Protein AF-A0A5D2LAB8-F1 (afdb_monomer_lite)

Structure (mmCIF, N/CA/C/O backbone):
data_AF-A0A5D2LAB8-F1
#
_entry.id   AF-A0A5D2LAB8-F1
#
loop_
_atom_site.group_PDB
_atom_site.id
_atom_site.type_symbol
_atom_site.label_atom_id
_atom_site.label_alt_id
_atom_site.label_comp_id
_atom_site.label_asym_id
_atom_site.label_entity_id
_atom_site.label_seq_id
_atom_site.pdbx_PDB_ins_code
_atom_site.Cartn_x
_atom_site.Cartn_y
_atom_site.Cartn_z
_atom_site.occupancy
_atom_site.B_iso_or_equiv
_atom_site.auth_seq_id
_atom_site.auth_comp_id
_atom_site.auth_asym_id
_atom_site.auth_atom_id
_atom_site.pdbx_PDB_model_num
ATOM 1 N N . MET A 1 1 ? 15.739 25.677 -8.382 1.00 41.25 1 MET A N 1
ATOM 2 C CA . MET A 1 1 ? 15.255 24.383 -7.854 1.00 41.25 1 MET A CA 1
ATOM 3 C C . MET A 1 1 ? 13.748 24.352 -8.045 1.00 41.25 1 MET A C 1
ATOM 5 O O . MET A 1 1 ? 13.070 25.169 -7.444 1.00 41.25 1 MET A O 1
ATOM 9 N N . PHE A 1 2 ? 13.244 23.524 -8.961 1.00 44.94 2 PHE A N 1
ATOM 10 C CA . PHE A 1 2 ? 11.820 23.467 -9.302 1.00 44.94 2 PHE A CA 1
ATOM 11 C C . PHE A 1 2 ? 11.230 22.219 -8.636 1.00 44.94 2 PHE A C 1
ATOM 13 O O . PHE A 1 2 ? 11.460 21.104 -9.096 1.00 44.94 2 PHE A O 1
ATOM 20 N N . LEU A 1 3 ? 10.556 22.397 -7.501 1.00 56.91 3 LEU A N 1
ATOM 21 C CA . LEU A 1 3 ? 9.780 21.334 -6.864 1.00 56.91 3 LEU A CA 1
ATOM 22 C C . LEU A 1 3 ? 8.430 21.256 -7.598 1.00 56.91 3 LEU A C 1
ATOM 24 O O . LEU A 1 3 ? 7.730 22.272 -7.639 1.00 56.91 3 LEU A O 1
ATOM 28 N N . PRO A 1 4 ? 8.023 20.118 -8.192 1.00 59.12 4 PRO A N 1
ATOM 29 C CA . PRO A 1 4 ? 6.693 20.017 -8.767 1.00 59.12 4 PRO A CA 1
ATOM 30 C C . PRO A 1 4 ? 5.687 19.938 -7.612 1.00 59.12 4 PRO A C 1
ATOM 32 O O . PRO A 1 4 ? 5.534 18.908 -6.963 1.00 59.12 4 PRO A O 1
ATOM 35 N N . HIS A 1 5 ? 5.007 21.052 -7.344 1.00 56.94 5 HIS A N 1
ATOM 36 C CA . HIS A 1 5 ? 4.057 21.248 -6.240 1.00 56.94 5 HIS A CA 1
ATOM 37 C C . HIS A 1 5 ? 2.761 20.424 -6.323 1.00 56.94 5 HIS A C 1
ATOM 39 O O . HIS A 1 5 ? 1.804 20.706 -5.609 1.00 56.94 5 HIS A O 1
ATOM 45 N N . HIS A 1 6 ? 2.690 19.408 -7.176 1.00 55.81 6 HIS A N 1
ATOM 46 C CA . HIS A 1 6 ? 1.468 18.633 -7.338 1.00 55.81 6 HIS A CA 1
ATOM 47 C C . HIS A 1 6 ? 1.782 17.186 -7.707 1.00 55.81 6 HIS A C 1
ATOM 49 O O . HIS A 1 6 ? 1.299 16.652 -8.702 1.00 55.81 6 HIS A O 1
ATOM 55 N N . PHE A 1 7 ? 2.609 16.519 -6.897 1.00 56.72 7 PHE A N 1
ATOM 56 C CA . PHE A 1 7 ? 2.534 15.063 -6.864 1.00 56.72 7 PHE A CA 1
ATOM 57 C C . PHE A 1 7 ? 1.101 14.719 -6.441 1.00 56.72 7 PHE A C 1
ATOM 59 O O . PHE A 1 7 ? 0.637 15.176 -5.397 1.00 56.72 7 PHE A O 1
ATOM 66 N N . HIS A 1 8 ? 0.375 14.009 -7.301 1.00 53.09 8 HIS A N 1
ATOM 67 C CA . HIS A 1 8 ? -1.063 13.734 -7.221 1.00 53.09 8 HIS A CA 1
ATOM 68 C C . HIS A 1 8 ? -1.367 12.725 -6.088 1.00 53.09 8 HIS A C 1
ATOM 70 O O . HIS A 1 8 ? -1.955 11.669 -6.296 1.00 53.09 8 HIS A O 1
ATOM 76 N N . PHE A 1 9 ? -0.911 13.019 -4.868 1.00 54.69 9 PHE A N 1
ATOM 77 C CA . PHE A 1 9 ? -0.995 12.138 -3.706 1.00 54.69 9 PHE A CA 1
ATOM 78 C C . PHE A 1 9 ? -2.451 11.910 -3.288 1.00 54.69 9 PHE A C 1
ATOM 80 O O . PHE A 1 9 ? -2.823 10.807 -2.903 1.00 54.69 9 PHE A O 1
ATOM 87 N N . HIS A 1 10 ? -3.310 12.912 -3.494 1.00 52.00 10 HIS A N 1
ATOM 88 C CA . HIS A 1 10 ? -4.751 12.805 -3.260 1.00 52.00 10 HIS A CA 1
ATOM 89 C C . HIS A 1 10 ? -5.425 11.689 -4.075 1.00 52.00 10 HIS A C 1
ATOM 91 O O . HIS A 1 10 ? -6.387 11.097 -3.595 1.00 52.00 10 HIS A O 1
ATOM 97 N N . HIS A 1 11 ? -4.912 11.359 -5.266 1.00 53.84 11 HIS A N 1
ATOM 98 C CA . HIS A 1 11 ? -5.465 10.283 -6.094 1.00 53.84 11 HIS A CA 1
ATOM 99 C C . HIS A 1 11 ? -5.065 8.881 -5.598 1.00 53.84 11 HIS A C 1
ATOM 101 O O . HIS A 1 11 ? -5.750 7.900 -5.869 1.00 53.84 11 HIS A O 1
ATOM 107 N N . ILE A 1 12 ? -3.963 8.768 -4.850 1.00 56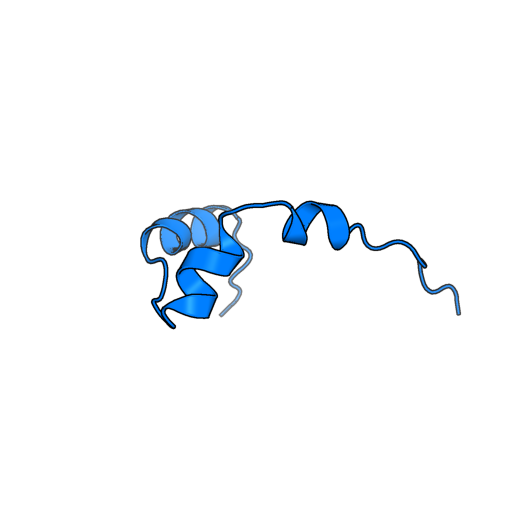.16 12 ILE A N 1
ATOM 108 C CA . ILE A 1 12 ? -3.546 7.510 -4.213 1.00 56.16 12 ILE A CA 1
ATOM 109 C C . ILE A 1 12 ? -4.319 7.324 -2.901 1.00 56.16 12 ILE A C 1
ATOM 111 O O . ILE A 1 12 ? -4.784 6.220 -2.608 1.00 56.16 12 ILE A O 1
ATOM 115 N N . SER A 1 13 ? -4.532 8.414 -2.157 1.00 54.81 13 SER A N 1
ATOM 116 C CA . SER A 1 13 ? -5.293 8.424 -0.902 1.00 54.81 13 SER A CA 1
ATOM 117 C C . SER A 1 13 ? -6.795 8.181 -1.078 1.00 54.81 13 SER A C 1
ATOM 119 O O . SER A 1 13 ? -7.439 7.729 -0.138 1.00 54.81 13 SER A O 1
ATOM 121 N N . SER A 1 14 ? -7.371 8.460 -2.256 1.00 58.91 14 SER A N 1
ATOM 122 C CA . SER A 1 14 ? -8.764 8.102 -2.568 1.00 58.91 14 SER A CA 1
ATOM 123 C C . SER A 1 14 ? -8.943 6.617 -2.900 1.00 58.91 14 SER A C 1
ATOM 125 O O . SER A 1 14 ? -10.076 6.136 -2.969 1.00 58.91 14 SER A O 1
ATOM 127 N N . SER A 1 15 ? -7.849 5.869 -3.095 1.00 62.31 15 SER A N 1
ATOM 128 C CA . SER A 1 15 ? -7.928 4.424 -3.258 1.00 62.31 15 SER A CA 1
ATOM 129 C C . SER A 1 15 ? -8.258 3.783 -1.908 1.00 62.31 15 SER A C 1
ATOM 131 O O . SER A 1 15 ? -7.515 3.892 -0.935 1.00 62.31 15 SER A O 1
ATOM 133 N N . THR A 1 16 ? -9.368 3.052 -1.851 1.00 62.22 16 THR A N 1
ATOM 134 C CA . THR A 1 16 ? -9.768 2.251 -0.681 1.00 62.22 16 THR A CA 1
ATOM 135 C C . THR A 1 16 ? -8.794 1.107 -0.372 1.00 62.22 16 THR A C 1
ATOM 137 O O . THR A 1 16 ? -9.002 0.370 0.588 1.00 62.22 16 THR A O 1
ATOM 140 N N . PHE A 1 17 ? -7.738 0.944 -1.173 1.00 67.44 17 PHE A N 1
ATOM 141 C CA . PHE A 1 17 ? -6.764 -0.135 -1.089 1.00 67.44 17 PHE A CA 1
ATOM 142 C C . PHE A 1 17 ? -5.800 0.034 0.091 1.00 67.44 17 PHE A C 1
ATOM 144 O O . PHE A 1 17 ? -5.636 -0.885 0.884 1.00 67.44 17 PHE A O 1
ATOM 151 N N . PHE A 1 18 ? -5.182 1.208 0.239 1.00 71.38 18 PHE A N 1
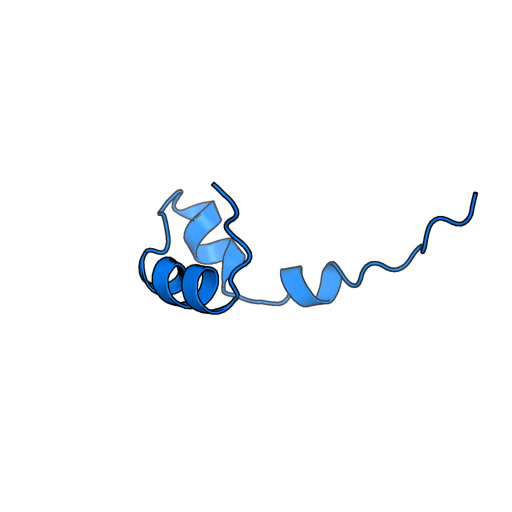ATOM 152 C CA . PHE A 1 18 ? -4.184 1.452 1.288 1.00 71.38 18 PHE A CA 1
ATOM 153 C C . PHE A 1 18 ? -4.742 1.433 2.722 1.00 71.38 18 PHE A C 1
ATOM 155 O O . PHE A 1 18 ? -4.108 0.807 3.575 1.00 71.38 18 PHE A O 1
ATOM 162 N N . PRO A 1 19 ? -5.905 2.056 3.009 1.00 76.69 19 PRO A N 1
ATOM 163 C CA . PRO A 1 19 ? -6.449 2.098 4.365 1.00 76.69 19 PRO A CA 1
ATOM 164 C C . PRO A 1 19 ? -6.667 0.704 4.964 1.00 76.69 19 PRO A C 1
ATOM 166 O O . PRO A 1 19 ? -6.271 0.460 6.094 1.00 76.69 19 PRO A O 1
ATOM 169 N N . GLN A 1 20 ? -7.178 -0.254 4.185 1.00 78.06 20 GLN A N 1
ATOM 170 C CA . GLN A 1 20 ? -7.522 -1.592 4.689 1.00 78.06 20 GLN A CA 1
ATOM 171 C C . GLN A 1 20 ? -6.315 -2.394 5.197 1.00 78.06 20 GLN A C 1
ATOM 173 O O . GLN A 1 20 ? -6.437 -3.132 6.173 1.00 78.06 20 GLN A O 1
ATOM 178 N N . TYR A 1 21 ? -5.161 -2.266 4.541 1.00 80.75 21 TYR A N 1
ATOM 179 C CA . TYR A 1 21 ? -3.933 -2.962 4.940 1.00 80.75 21 TYR A CA 1
ATOM 180 C C . TYR A 1 21 ? -3.168 -2.197 6.017 1.00 8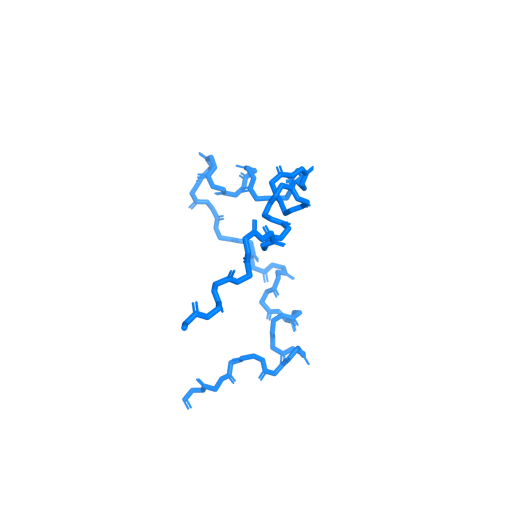0.75 21 TYR A C 1
ATOM 182 O O . TYR A 1 21 ? -2.595 -2.809 6.916 1.00 80.75 21 TYR A O 1
ATOM 190 N N . TRP A 1 22 ? -3.189 -0.864 5.955 1.00 81.94 22 TRP A N 1
ATOM 191 C CA . TRP A 1 22 ? -2.543 -0.013 6.949 1.00 81.94 22 TRP A CA 1
ATOM 192 C C . TRP A 1 22 ? -3.242 -0.086 8.311 1.00 81.94 22 TRP A C 1
ATOM 194 O O . TRP A 1 22 ? -2.577 -0.240 9.330 1.00 81.94 22 TRP A O 1
ATOM 204 N N . GLU A 1 23 ? -4.578 -0.056 8.332 1.00 84.62 23 GLU A N 1
ATOM 205 C CA . GLU A 1 23 ? -5.385 -0.174 9.556 1.00 84.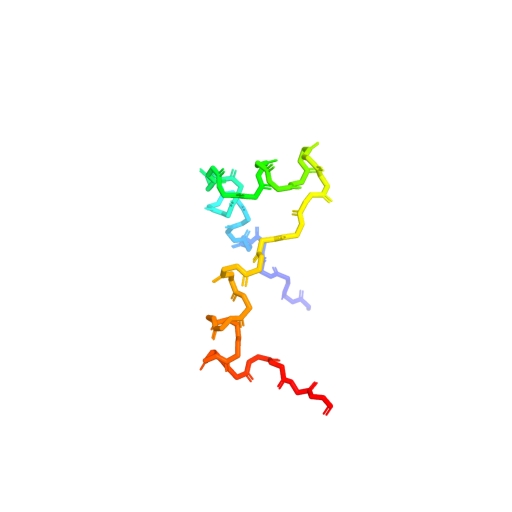62 23 GLU A CA 1
ATOM 206 C C . GLU A 1 23 ? -5.209 -1.530 10.244 1.00 84.62 23 GLU A C 1
ATOM 208 O O . GLU A 1 23 ? -5.204 -1.606 11.470 1.00 84.62 23 GLU A O 1
ATOM 213 N N . LYS A 1 24 ? -5.044 -2.601 9.461 1.00 86.12 24 LYS A N 1
ATOM 214 C CA . LYS A 1 24 ? -4.866 -3.963 9.980 1.00 86.12 24 LYS A CA 1
ATOM 215 C C . LYS A 1 24 ? -3.404 -4.343 10.208 1.00 86.12 24 LYS A C 1
ATOM 217 O O . LYS A 1 24 ? -3.144 -5.410 10.752 1.00 86.12 24 LYS A O 1
ATOM 222 N N . ALA A 1 25 ? -2.458 -3.496 9.789 1.00 83.94 25 ALA A N 1
ATOM 223 C CA . ALA A 1 25 ? -1.032 -3.821 9.704 1.00 83.94 25 ALA A CA 1
ATOM 224 C C . ALA A 1 25 ? -0.759 -5.163 8.985 1.00 83.94 25 ALA A C 1
ATOM 226 O O . ALA A 1 25 ? 0.195 -5.878 9.294 1.00 83.94 25 ALA A O 1
ATOM 227 N N . GLU A 1 26 ? -1.606 -5.514 8.016 1.00 88.81 26 GLU A N 1
ATOM 228 C CA . GLU A 1 26 ? -1.542 -6.773 7.277 1.00 88.81 26 GLU A CA 1
ATOM 229 C C . GLU A 1 26 ? -0.893 -6.551 5.916 1.00 88.81 26 GLU A C 1
ATOM 231 O O . GLU A 1 26 ? -1.257 -5.639 5.172 1.00 88.81 26 GLU A O 1
ATOM 236 N N . PHE A 1 27 ? 0.058 -7.410 5.553 1.00 86.25 27 PHE A N 1
ATOM 237 C CA . PHE A 1 27 ? 0.747 -7.277 4.277 1.00 86.25 27 PHE A CA 1
ATOM 238 C C . PHE A 1 27 ? -0.065 -7.889 3.113 1.00 86.25 27 PHE A C 1
ATOM 240 O O . PHE A 1 27 ? -0.393 -9.081 3.148 1.00 86.25 27 PHE A O 1
ATOM 247 N N . PRO A 1 28 ? -0.351 -7.133 2.034 1.00 84.62 28 PRO A N 1
ATOM 248 C CA . PRO A 1 28 ? -1.139 -7.617 0.902 1.00 84.62 28 PRO A CA 1
ATOM 249 C C . PRO A 1 28 ? -0.318 -8.484 -0.064 1.00 84.62 28 PRO A C 1
ATOM 251 O O . PRO A 1 28 ? 0.057 -8.032 -1.143 1.00 84.62 28 PRO A O 1
ATOM 254 N N . PHE A 1 29 ? -0.076 -9.760 0.244 1.00 88.12 29 PHE A N 1
ATOM 255 C CA . PHE A 1 29 ? 0.742 -10.647 -0.612 1.00 88.12 29 PHE A CA 1
ATOM 256 C C . PHE A 1 29 ? 0.284 -10.738 -2.081 1.00 88.12 29 PHE A C 1
ATOM 258 O O . PHE A 1 29 ? 1.103 -10.956 -2.972 1.00 88.12 29 PHE A O 1
ATOM 265 N N . GLN A 1 30 ? -0.997 -10.489 -2.364 1.00 87.62 30 GLN A N 1
ATOM 266 C CA . GLN A 1 30 ? -1.546 -10.431 -3.724 1.00 87.62 30 GLN A CA 1
ATOM 267 C C . GLN A 1 30 ? -0.913 -9.334 -4.603 1.00 87.62 30 GLN A C 1
ATOM 269 O O . GLN A 1 30 ? -0.991 -9.419 -5.832 1.00 87.62 30 GLN A O 1
ATOM 274 N N . ILE A 1 31 ? -0.294 -8.303 -4.012 1.00 85.75 31 ILE A N 1
ATOM 275 C CA . ILE A 1 31 ? 0.378 -7.240 -4.770 1.00 85.75 31 ILE A CA 1
ATOM 276 C C . ILE A 1 31 ? 1.813 -7.601 -5.162 1.00 85.75 31 ILE A C 1
ATOM 278 O O . ILE A 1 31 ? 2.321 -7.057 -6.140 1.00 85.75 31 ILE A O 1
ATOM 282 N N . VAL A 1 32 ? 2.454 -8.545 -4.464 1.00 85.38 32 VAL A N 1
ATOM 283 C CA . VAL A 1 32 ? 3.864 -8.911 -4.687 1.00 85.38 32 VAL A CA 1
ATOM 284 C C . VAL A 1 32 ? 4.136 -9.334 -6.136 1.00 85.38 32 VAL A C 1
ATOM 286 O O . VAL A 1 32 ? 5.058 -8.778 -6.737 1.00 85.38 32 VAL A O 1
ATOM 289 N N . PRO A 1 33 ? 3.325 -10.209 -6.771 1.00 82.69 33 PRO A N 1
ATOM 290 C CA . PRO A 1 33 ? 3.546 -10.572 -8.171 1.00 82.69 33 PRO A CA 1
ATOM 291 C C . PRO A 1 33 ? 3.416 -9.378 -9.126 1.00 82.69 33 PRO A C 1
ATOM 293 O O . PRO A 1 33 ? 4.146 -9.292 -10.111 1.00 82.69 33 PRO A O 1
ATOM 296 N N . LYS A 1 34 ? 2.518 -8.428 -8.825 1.00 86.00 34 LYS A N 1
ATOM 297 C CA . LYS A 1 34 ? 2.321 -7.215 -9.635 1.00 86.00 34 LYS A CA 1
ATOM 298 C C . LYS A 1 34 ? 3.539 -6.297 -9.542 1.00 86.00 34 LYS A C 1
ATOM 300 O O . LYS A 1 34 ? 4.010 -5.812 -10.566 1.00 86.00 34 LYS A O 1
ATOM 305 N N . LEU A 1 35 ? 4.079 -6.110 -8.337 1.00 83.44 35 LEU A N 1
ATOM 306 C CA . LEU A 1 35 ? 5.300 -5.330 -8.109 1.00 83.44 35 LEU A CA 1
ATOM 307 C C . LEU A 1 35 ? 6.520 -5.953 -8.808 1.00 83.44 35 LEU A C 1
ATOM 309 O O . LEU A 1 35 ? 7.316 -5.228 -9.403 1.00 83.44 35 LEU A O 1
ATO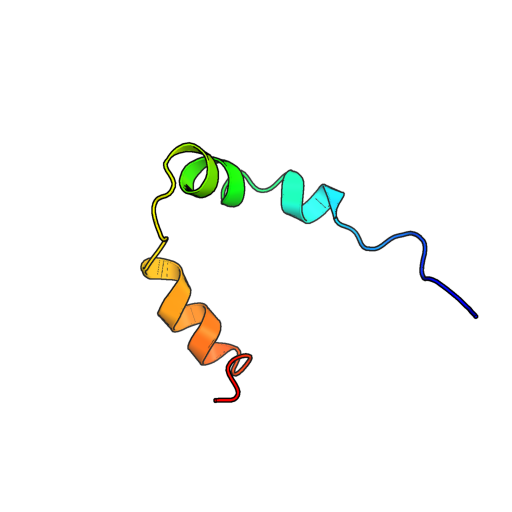M 313 N N . GLY A 1 36 ? 6.629 -7.287 -8.811 1.00 83.44 36 GLY A N 1
ATOM 314 C CA . GLY A 1 36 ? 7.664 -8.008 -9.561 1.00 83.44 36 GLY A CA 1
ATOM 315 C C . GLY A 1 36 ? 7.528 -7.851 -11.081 1.00 83.44 36 GLY A C 1
ATOM 316 O O . GLY A 1 36 ? 8.524 -7.638 -11.772 1.00 83.44 36 GLY A O 1
ATOM 317 N N . ALA A 1 37 ? 6.299 -7.876 -11.610 1.00 86.81 37 ALA A N 1
ATOM 318 C CA . ALA A 1 37 ? 6.030 -7.651 -13.035 1.00 86.81 37 ALA A CA 1
ATOM 319 C C . ALA A 1 37 ? 6.393 -6.228 -13.491 1.00 86.81 37 ALA A C 1
ATOM 321 O O . ALA A 1 37 ? 6.858 -6.032 -14.612 1.00 86.81 37 ALA A O 1
ATOM 322 N N . LEU A 1 38 ? 6.235 -5.245 -12.602 1.00 83.75 38 LEU A N 1
ATOM 323 C CA . LEU A 1 38 ? 6.654 -3.864 -12.831 1.00 83.75 38 LEU A CA 1
ATOM 324 C C . LEU A 1 38 ? 8.187 -3.687 -12.831 1.00 83.75 38 LEU A C 1
ATOM 326 O O . LEU A 1 38 ? 8.656 -2.600 -13.153 1.00 83.75 38 LEU A O 1
ATOM 330 N N . ARG A 1 39 ? 8.971 -4.727 -12.491 1.00 76.50 39 ARG A N 1
ATOM 331 C CA . ARG A 1 39 ? 10.447 -4.700 -12.403 1.00 76.50 39 ARG A CA 1
ATOM 332 C C . ARG A 1 39 ? 10.998 -3.547 -11.550 1.00 76.50 39 ARG A C 1
ATOM 334 O O . ARG A 1 39 ? 12.130 -3.120 -11.744 1.00 76.50 39 ARG A O 1
ATOM 341 N N . ILE A 1 40 ? 10.205 -3.057 -10.594 1.00 75.56 40 ILE A N 1
ATOM 342 C CA . ILE A 1 40 ? 10.590 -1.962 -9.686 1.00 75.56 40 ILE A CA 1
ATOM 343 C C . ILE A 1 40 ? 11.597 -2.464 -8.640 1.00 75.56 40 ILE A C 1
ATOM 345 O O . ILE A 1 40 ? 12.388 -1.686 -8.115 1.00 75.56 40 ILE A O 1
ATOM 349 N N . SER A 1 41 ? 11.610 -3.770 -8.355 1.00 69.62 41 SER A N 1
ATOM 350 C CA . SER A 1 41 ? 12.614 -4.374 -7.485 1.00 69.62 41 SER A CA 1
ATOM 351 C C . SER A 1 41 ? 13.938 -4.558 -8.238 1.00 69.62 41 SER A C 1
ATOM 353 O O . SER A 1 41 ? 14.097 -5.518 -8.995 1.00 69.62 41 SER A O 1
ATOM 355 N N . GLN A 1 42 ? 14.896 -3.662 -8.009 1.00 64.31 42 GLN A N 1
ATOM 356 C CA . GLN A 1 42 ? 16.315 -3.998 -8.118 1.00 64.31 42 GLN A CA 1
ATOM 357 C C . GLN A 1 42 ? 16.774 -4.446 -6.730 1.00 64.31 42 GLN A C 1
ATOM 359 O O . GLN A 1 42 ? 16.681 -3.673 -5.778 1.00 64.31 42 GLN A O 1
ATOM 364 N N . GLY A 1 43 ? 17.157 -5.718 -6.615 1.00 59.22 43 GLY A N 1
ATOM 365 C CA . GLY A 1 43 ? 17.931 -6.210 -5.474 1.00 59.22 43 GLY A CA 1
ATOM 366 C C . GLY A 1 43 ? 19.376 -5.754 -5.576 1.00 59.22 43 GLY A C 1
ATOM 367 O O . GLY A 1 43 ? 19.847 -5.601 -6.728 1.00 59.22 43 GLY A O 1
#

Foldseek 3Di:
DDDPPCPPVVVVVPPPPVCVCVVVVHDDPVCVVVCVVVVPDDD

Secondary structure (DSSP, 8-state):
----TT--HHHHHT-THHHHHHHHT---GGGHHHHHHTT----

Radius of gyration: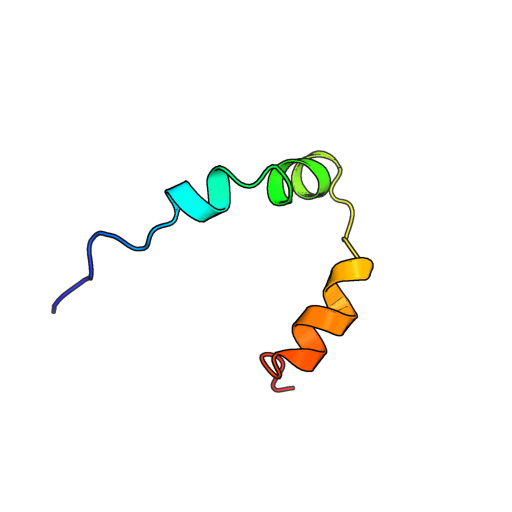 14.07 Å; chains: 1; bounding box: 28×35×23 Å

Organism: Gossypium tomentosum (NCBI:txid34277)

pLDDT: mean 70.9, std 14.06, range [41.25, 88.81]

Sequence (43 aa):
MFLPHHFHFHHISSSTFFPQYWEKAEFPFQIVPKLGALRISQG